Protein AF-A0A3P6TB77-F1 (afdb_monomer)

Organism: Cylicostephanus goldi (NCBI:txid71465)

Sequence (115 aa):
MDSMSRATKSSIVGEMLRITKGPGGKLRIFACEPTDESSLPSVYDRGQNSSCVVCHRTIEDREMFLNFPDDLDRRRLWGNMLGFKYSDMLRLRDGSVMLSTGDICTDHFSEECFR

Foldseek 3Di:
DDDPPPLPDDPPPDQDKDWDQDPPRFIKIFGDDDPDPPDDPRSQQPVDWDAAPLPRDIQDRRTDWDAQDPDPVSSVVVCVLSPHDVVNCVPPPPVPDHSRPGTHGRRSDDPVVVD

Structure (mmCIF, N/CA/C/O backbone):
data_AF-A0A3P6TB77-F1
#
_entry.id   AF-A0A3P6TB77-F1
#
loop_
_atom_site.group_PDB
_atom_site.id
_atom_site.type_symbol
_atom_site.label_atom_id
_atom_site.label_alt_id
_atom_site.label_comp_id
_atom_site.label_asym_id
_atom_site.label_entity_id
_atom_site.label_seq_id
_atom_site.pdbx_PDB_ins_code
_atom_site.Cartn_x
_atom_site.Cartn_y
_atom_site.Cartn_z
_atom_site.occupancy
_atom_site.B_iso_or_equiv
_atom_site.auth_seq_id
_atom_site.auth_comp_id
_atom_site.auth_asym_id
_atom_site.auth_atom_id
_atom_site.pdbx_PDB_model_num
ATOM 1 N N . MET A 1 1 ? 16.146 20.946 4.564 1.00 33.62 1 MET A N 1
ATOM 2 C CA . MET A 1 1 ? 16.190 19.511 4.219 1.00 33.62 1 MET A CA 1
ATOM 3 C C . MET A 1 1 ? 15.025 18.870 4.937 1.00 33.62 1 MET A C 1
ATOM 5 O O . MET A 1 1 ? 15.146 18.524 6.105 1.00 33.62 1 MET A O 1
ATOM 9 N N . ASP A 1 2 ? 13.880 18.841 4.266 1.00 36.72 2 ASP A N 1
ATOM 10 C CA . ASP A 1 2 ? 12.634 18.279 4.773 1.00 36.72 2 ASP A CA 1
ATOM 11 C C . ASP A 1 2 ? 12.776 16.762 4.851 1.00 36.72 2 ASP A C 1
ATOM 13 O O . ASP A 1 2 ? 12.794 16.051 3.847 1.00 36.72 2 ASP A O 1
ATOM 17 N N . SER A 1 3 ? 13.001 16.282 6.070 1.00 35.56 3 SER A N 1
ATOM 18 C CA . SER A 1 3 ? 13.100 14.862 6.367 1.00 35.56 3 SER A CA 1
ATOM 19 C C . SER A 1 3 ? 11.710 14.261 6.174 1.00 35.56 3 SER A C 1
ATOM 21 O O . SER A 1 3 ? 10.808 14.551 6.957 1.00 35.56 3 SER A O 1
ATOM 23 N N . MET A 1 4 ? 11.509 13.473 5.114 1.00 38.75 4 MET A N 1
ATOM 24 C CA . MET A 1 4 ? 10.280 12.697 4.946 1.00 38.75 4 MET A CA 1
ATOM 25 C C . MET A 1 4 ? 10.137 11.767 6.153 1.00 38.75 4 MET A C 1
ATOM 27 O O . MET A 1 4 ? 10.896 10.807 6.312 1.00 38.75 4 MET A O 1
ATOM 31 N N . SER A 1 5 ? 9.193 12.092 7.034 1.00 36.56 5 SER A N 1
ATOM 32 C CA . SER A 1 5 ? 8.861 11.313 8.220 1.00 36.56 5 SER A CA 1
ATOM 33 C C . SER A 1 5 ? 8.477 9.898 7.796 1.00 36.56 5 SER A C 1
ATOM 35 O O . SER A 1 5 ? 7.411 9.666 7.231 1.00 36.56 5 SER A O 1
ATOM 37 N N . ARG A 1 6 ? 9.378 8.939 8.032 1.00 40.53 6 ARG A N 1
ATOM 38 C CA . ARG A 1 6 ? 9.139 7.512 7.799 1.00 40.53 6 ARG A CA 1
ATOM 39 C C . ARG A 1 6 ? 7.921 7.055 8.601 1.00 40.53 6 ARG A C 1
ATOM 41 O O . ARG A 1 6 ? 8.026 6.884 9.813 1.00 40.53 6 ARG A O 1
ATOM 48 N N . ALA A 1 7 ? 6.824 6.736 7.922 1.00 47.31 7 ALA A N 1
ATOM 49 C CA . ALA A 1 7 ? 5.657 6.076 8.511 1.00 47.31 7 ALA A CA 1
ATOM 50 C C . ALA A 1 7 ? 5.881 4.571 8.799 1.00 47.31 7 ALA A C 1
ATOM 52 O O . ALA A 1 7 ? 4.959 3.771 8.721 1.00 47.31 7 ALA A O 1
ATOM 53 N N . THR A 1 8 ? 7.117 4.153 9.091 1.00 44.31 8 THR A N 1
ATOM 54 C CA . THR A 1 8 ? 7.453 2.757 9.443 1.00 44.31 8 THR A CA 1
ATOM 55 C C . THR A 1 8 ? 8.272 2.636 10.724 1.00 44.31 8 THR A C 1
ATOM 57 O O . THR A 1 8 ? 8.771 1.560 11.042 1.00 44.31 8 THR A O 1
ATOM 60 N N . LYS A 1 9 ? 8.408 3.716 11.504 1.00 40.91 9 LYS A N 1
ATOM 61 C CA . LYS A 1 9 ? 9.044 3.657 12.823 1.00 40.91 9 LYS A CA 1
ATOM 62 C C . LYS A 1 9 ? 7.963 3.581 13.902 1.00 40.91 9 LYS A C 1
ATOM 64 O O . LYS A 1 9 ? 7.703 4.572 14.575 1.00 40.91 9 LYS A O 1
ATOM 69 N N . SER A 1 10 ? 7.330 2.415 14.058 1.00 40.88 10 SER A N 1
ATOM 70 C CA . SER A 1 10 ? 6.578 2.151 15.285 1.00 40.88 10 SER A CA 1
ATOM 71 C C . SER A 1 10 ? 7.583 2.168 16.438 1.00 40.88 10 SER A C 1
ATOM 73 O O . SER A 1 10 ? 8.531 1.381 16.496 1.00 40.88 10 SER A O 1
ATOM 75 N N . SER A 1 11 ? 7.450 3.151 17.326 1.00 39.84 11 SER A N 1
ATOM 76 C CA . SER A 1 11 ? 8.064 3.048 18.643 1.00 39.84 11 SER A CA 1
ATOM 77 C C . SER A 1 11 ? 7.435 1.822 19.296 1.00 39.84 11 SER A C 1
ATOM 79 O O . SER A 1 11 ? 6.212 1.697 19.296 1.00 39.84 11 SER A O 1
ATOM 81 N N . ILE A 1 12 ? 8.250 0.890 19.789 1.00 45.44 12 ILE A N 1
ATOM 82 C CA . ILE A 1 12 ? 7.820 -0.365 20.428 1.00 45.44 12 ILE A CA 1
ATOM 83 C C . ILE A 1 12 ? 7.270 -0.039 21.831 1.00 45.44 12 ILE A C 1
ATOM 85 O O . ILE A 1 12 ? 7.771 -0.491 22.855 1.00 45.44 12 ILE A O 1
ATOM 89 N N . VAL A 1 13 ? 6.255 0.823 21.872 1.00 47.56 13 VAL A N 1
ATOM 90 C CA . VAL A 1 13 ? 5.459 1.204 23.033 1.00 47.56 13 VAL A CA 1
ATOM 91 C C . VAL A 1 13 ? 4.010 1.304 22.551 1.00 47.56 13 VAL A C 1
ATOM 93 O O . VAL A 1 13 ? 3.536 2.358 22.153 1.00 47.56 13 VAL A O 1
ATOM 96 N N . GLY A 1 14 ? 3.337 0.153 22.544 1.00 55.12 14 GLY A N 1
ATOM 97 C CA . GLY A 1 14 ? 1.933 0.033 22.941 1.00 55.12 14 GLY A CA 1
ATOM 98 C C . GLY A 1 14 ? 0.840 0.759 22.153 1.00 55.12 14 GLY A C 1
ATOM 99 O O . GLY A 1 14 ? -0.220 0.959 22.739 1.00 55.12 14 GLY A O 1
ATOM 100 N N . GLU A 1 15 ? 1.012 1.125 20.878 1.00 62.25 15 GLU A N 1
ATOM 101 C CA . GLU A 1 15 ? -0.163 1.506 20.077 1.00 62.25 15 GLU A CA 1
ATOM 102 C C . GLU A 1 15 ? -1.093 0.291 19.947 1.00 62.25 15 GLU A C 1
ATOM 104 O O . GLU A 1 15 ? -0.735 -0.742 19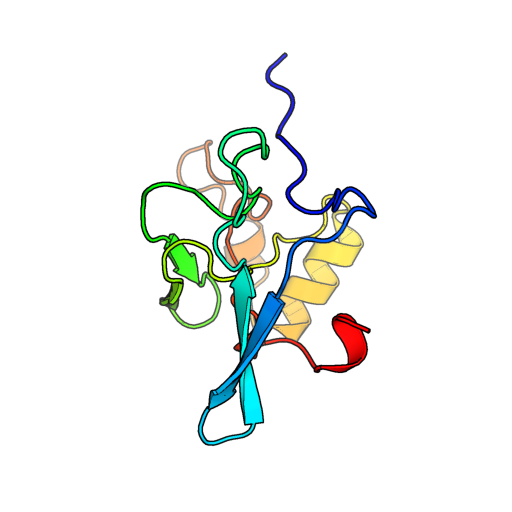.376 1.00 62.25 15 GLU A O 1
ATOM 109 N N . MET A 1 16 ? -2.291 0.395 20.525 1.00 69.12 16 MET A N 1
ATOM 110 C CA . MET A 1 16 ? -3.302 -0.647 20.410 1.00 69.12 16 MET A CA 1
ATOM 111 C C . MET A 1 16 ? -3.845 -0.626 18.980 1.00 69.12 16 MET A C 1
ATOM 113 O O . MET A 1 16 ? -4.404 0.372 18.535 1.00 69.12 16 MET A O 1
ATOM 117 N N . LEU A 1 17 ? -3.674 -1.727 18.250 1.00 76.44 17 LEU A N 1
ATOM 118 C CA . LEU A 1 17 ? -4.152 -1.850 16.876 1.00 76.44 17 LEU A CA 1
ATOM 119 C C . LEU A 1 17 ? -5.457 -2.645 16.841 1.00 76.44 17 LEU A C 1
ATOM 121 O O . LEU A 1 17 ? -5.547 -3.749 17.383 1.00 76.44 17 LEU A O 1
ATOM 125 N N . ARG A 1 18 ? -6.470 -2.112 16.158 1.00 80.75 18 ARG A N 1
ATOM 126 C CA . ARG A 1 18 ? -7.699 -2.838 15.835 1.00 80.75 18 ARG A CA 1
ATOM 127 C C . ARG A 1 18 ? -7.577 -3.430 14.440 1.00 80.75 18 ARG A C 1
ATOM 129 O O . ARG A 1 18 ? -7.548 -2.701 13.454 1.00 80.75 18 ARG A O 1
ATOM 136 N N . ILE A 1 19 ? -7.580 -4.755 14.353 1.00 81.62 19 ILE A N 1
ATOM 137 C CA . ILE A 1 19 ? -7.604 -5.474 13.078 1.00 81.62 19 ILE A CA 1
ATOM 138 C C . ILE A 1 19 ? -9.050 -5.845 12.762 1.00 81.62 19 ILE A C 1
ATOM 140 O O . ILE A 1 19 ? -9.724 -6.501 13.554 1.00 81.62 19 ILE A O 1
ATOM 144 N N . THR A 1 20 ? -9.521 -5.453 11.585 1.00 81.44 20 THR A N 1
ATOM 145 C CA . THR A 1 20 ? -10.813 -5.875 11.045 1.00 81.44 20 THR A CA 1
ATOM 146 C C . THR A 1 20 ? -10.594 -6.654 9.754 1.00 81.44 20 THR A C 1
ATOM 148 O O . THR A 1 20 ? -9.785 -6.272 8.908 1.00 81.44 20 THR A O 1
ATOM 151 N N . LYS A 1 21 ? -11.299 -7.782 9.622 1.00 81.00 21 LYS A N 1
ATOM 152 C CA . LYS A 1 21 ? -11.271 -8.623 8.422 1.00 81.00 21 LYS A CA 1
ATOM 153 C C . LYS A 1 21 ? -12.571 -8.427 7.658 1.00 81.00 21 LYS A C 1
ATOM 155 O O . LYS A 1 21 ? -13.645 -8.753 8.159 1.00 81.00 21 LYS A O 1
ATOM 160 N N . GLY A 1 22 ? -12.466 -7.860 6.465 1.00 75.00 22 GLY A N 1
ATOM 161 C CA . GLY A 1 22 ? -13.585 -7.688 5.553 1.00 75.00 22 GLY A CA 1
ATOM 162 C C . GLY A 1 22 ? -13.934 -8.976 4.795 1.00 75.00 22 GLY A C 1
ATOM 163 O O . GLY A 1 22 ? -13.174 -9.953 4.807 1.00 75.00 22 GLY A O 1
ATOM 164 N N . PRO A 1 23 ? -15.074 -8.987 4.083 1.00 71.19 23 PRO A N 1
ATOM 165 C CA . PRO A 1 23 ? -15.422 -10.073 3.174 1.00 71.19 23 PRO A CA 1
ATOM 166 C C . PRO A 1 23 ? -14.330 -10.251 2.106 1.00 71.19 23 PRO A C 1
ATOM 168 O O . PRO A 1 23 ? -13.861 -9.283 1.506 1.00 71.19 23 PRO A O 1
ATOM 171 N N . GLY A 1 24 ? -13.904 -11.499 1.889 1.00 73.62 24 GLY A N 1
ATOM 172 C CA . GLY A 1 24 ? -12.808 -11.836 0.972 1.00 73.62 24 GLY A CA 1
ATOM 173 C C . GLY A 1 24 ? -11.405 -11.811 1.591 1.00 73.62 24 GLY A C 1
ATOM 174 O O . GLY A 1 24 ? -10.432 -11.814 0.847 1.00 73.62 24 GLY A O 1
ATOM 175 N N . GLY A 1 25 ? -11.284 -11.777 2.924 1.00 73.69 25 GLY A N 1
ATOM 176 C CA . GLY A 1 25 ? -9.985 -11.843 3.610 1.00 73.69 25 GLY A CA 1
ATOM 177 C C . GLY A 1 25 ? -9.192 -10.534 3.583 1.00 73.69 25 GLY A C 1
ATOM 178 O O . GLY A 1 25 ? -8.009 -10.530 3.904 1.00 73.69 25 GLY A O 1
ATOM 179 N N . LYS A 1 26 ? -9.836 -9.424 3.206 1.00 80.06 26 LYS A N 1
ATOM 180 C CA . LYS A 1 26 ? -9.217 -8.096 3.174 1.00 80.06 26 LYS A CA 1
ATOM 181 C C . LYS A 1 26 ? -8.975 -7.574 4.583 1.00 80.06 26 LYS A C 1
ATOM 183 O O . LYS A 1 26 ? -9.868 -7.645 5.429 1.00 80.06 26 LYS A O 1
ATOM 188 N N . LEU A 1 27 ? -7.788 -7.031 4.813 1.00 82.81 27 LEU A N 1
ATOM 189 C CA . LEU A 1 27 ? -7.346 -6.567 6.120 1.00 82.81 27 LEU A CA 1
ATOM 190 C C . LEU A 1 27 ? -7.418 -5.060 6.205 1.00 82.81 27 LEU A C 1
ATOM 192 O O . LEU A 1 27 ? -6.808 -4.374 5.396 1.00 82.81 27 LEU A O 1
ATOM 196 N N . ARG A 1 28 ? -8.083 -4.564 7.246 1.00 85.38 28 ARG A N 1
ATOM 197 C CA . ARG A 1 28 ? -8.021 -3.155 7.623 1.00 85.38 28 ARG A CA 1
ATOM 198 C C . ARG A 1 28 ? -7.550 -3.063 9.058 1.00 85.38 28 ARG A C 1
ATOM 200 O O . ARG A 1 28 ? -8.197 -3.601 9.961 1.00 85.38 28 ARG A O 1
ATOM 207 N N . ILE A 1 29 ? -6.412 -2.416 9.255 1.00 85.12 29 ILE A N 1
ATOM 208 C CA . ILE A 1 29 ? -5.795 -2.246 10.568 1.00 85.12 29 ILE A CA 1
ATOM 209 C C . ILE A 1 29 ? -5.904 -0.774 10.938 1.00 85.12 29 ILE A C 1
ATOM 211 O O . ILE A 1 29 ? -5.575 0.077 10.122 1.00 85.12 29 ILE A O 1
ATOM 215 N N . PHE A 1 30 ? -6.369 -0.475 12.144 1.00 83.06 30 PHE A N 1
ATOM 216 C CA . PHE A 1 30 ? -6.556 0.887 12.633 1.00 83.06 30 PHE A CA 1
ATOM 217 C C . PHE A 1 30 ? -5.746 1.102 13.902 1.00 83.06 30 PHE A C 1
ATOM 219 O O . PHE A 1 30 ? -5.761 0.241 14.785 1.00 83.06 30 PHE A O 1
ATOM 226 N N . ALA A 1 31 ? -5.095 2.254 14.017 1.00 80.00 31 ALA A N 1
ATOM 227 C CA . ALA A 1 31 ? -4.561 2.703 15.294 1.00 80.00 31 ALA A CA 1
ATOM 228 C C . ALA A 1 31 ? -5.718 3.158 16.196 1.00 80.00 31 ALA A C 1
ATOM 230 O O . ALA A 1 31 ? -6.538 3.992 15.804 1.00 80.00 31 ALA A O 1
ATOM 231 N N . CYS A 1 32 ? -5.827 2.570 17.387 1.00 72.44 32 CYS A N 1
ATOM 232 C CA . CYS A 1 32 ? -6.788 3.013 18.391 1.00 72.44 32 CYS A CA 1
ATOM 233 C C . CYS A 1 32 ? -6.336 4.336 19.012 1.00 72.44 32 CYS A C 1
ATOM 235 O O . CYS A 1 32 ? -5.143 4.634 19.073 1.00 72.44 32 CYS A O 1
ATOM 237 N N . GLU A 1 33 ? -7.301 5.099 19.527 1.00 65.00 33 GLU A N 1
ATOM 238 C CA . GLU A 1 33 ? -6.996 6.287 20.315 1.00 65.00 33 GLU A CA 1
ATOM 239 C C . GLU A 1 33 ? -6.152 5.917 21.531 1.00 65.00 33 GLU A C 1
ATOM 241 O O . GLU A 1 33 ? -6.495 4.967 22.246 1.00 65.00 33 GLU A O 1
ATOM 246 N N . PRO A 1 34 ? -5.064 6.655 21.786 1.00 58.31 34 PRO A N 1
ATOM 247 C CA . PRO A 1 34 ? -4.386 6.521 23.050 1.00 58.31 34 PRO A CA 1
ATOM 248 C C . PRO A 1 34 ? -5.335 6.960 24.167 1.00 58.31 34 PRO A C 1
ATOM 250 O O . PRO A 1 34 ? -5.875 8.063 24.148 1.00 58.31 34 PRO A O 1
ATOM 253 N N . THR A 1 35 ? -5.526 6.096 25.158 1.00 55.28 35 THR A N 1
ATOM 254 C CA . THR A 1 35 ? -6.360 6.376 26.338 1.00 55.28 35 THR A CA 1
ATOM 255 C C . THR A 1 35 ? -5.795 7.481 27.239 1.00 55.28 35 THR A C 1
ATOM 257 O O . THR A 1 35 ? -6.513 7.964 28.108 1.00 55.28 35 THR A O 1
ATOM 260 N N . ASP A 1 36 ? -4.538 7.890 27.033 1.00 56.75 36 ASP A N 1
ATOM 261 C CA . ASP A 1 36 ? -3.843 8.891 27.842 1.00 56.75 36 ASP A CA 1
ATOM 262 C C . ASP A 1 36 ? -3.567 10.176 27.046 1.00 56.75 36 ASP A C 1
ATOM 264 O O . ASP A 1 36 ? -2.880 10.137 26.022 1.00 56.75 36 ASP A O 1
ATOM 268 N N . GLU A 1 37 ? -4.000 11.328 27.579 1.00 55.06 37 GLU A N 1
ATOM 269 C CA . GLU A 1 37 ? -3.779 12.689 27.035 1.00 55.06 37 GLU A CA 1
ATOM 270 C C . GLU A 1 37 ? -2.296 13.068 26.830 1.00 55.06 37 GLU A C 1
ATOM 272 O O . GLU A 1 37 ? -1.997 14.079 26.200 1.00 55.06 37 GLU A O 1
ATOM 277 N N . SER A 1 38 ? -1.349 12.275 27.346 1.00 53.50 38 SER A N 1
ATOM 278 C CA . SER A 1 38 ? 0.098 12.491 27.161 1.00 53.50 38 SER A CA 1
ATOM 279 C C . SER A 1 38 ? 0.697 11.745 25.963 1.00 53.50 38 SER A C 1
ATOM 281 O O . SER A 1 38 ? 1.903 11.822 25.716 1.00 53.50 38 SER A O 1
ATOM 283 N N . SER A 1 39 ? -0.128 11.011 25.220 1.00 57.31 39 SER A N 1
ATOM 284 C CA . SER A 1 39 ? 0.343 10.150 24.143 1.00 57.31 39 SER A CA 1
ATOM 285 C C . SER A 1 39 ? 0.564 10.939 22.861 1.00 57.31 39 SER A C 1
ATOM 287 O O . SER A 1 39 ? -0.268 11.744 22.446 1.00 57.31 39 SER A O 1
ATOM 289 N N . LEU A 1 40 ? 1.706 10.689 22.224 1.00 60.31 40 LEU A N 1
ATOM 290 C CA . LEU A 1 40 ? 2.037 11.268 20.928 1.00 60.31 40 LEU A CA 1
ATOM 291 C C . LEU A 1 40 ? 0.946 10.912 19.899 1.00 60.31 40 LEU A C 1
ATOM 293 O O . LEU A 1 40 ? 0.448 9.784 19.925 1.00 60.31 40 LEU A O 1
ATOM 297 N N . PRO A 1 41 ? 0.583 11.839 18.993 1.00 63.00 41 PRO A N 1
ATOM 298 C CA . PRO A 1 41 ? -0.366 11.549 17.926 1.00 63.00 41 PRO A CA 1
ATOM 299 C C . PRO A 1 41 ? 0.124 10.364 17.091 1.00 63.00 41 PRO A C 1
ATOM 301 O O . PRO A 1 41 ? 1.325 10.236 16.823 1.00 63.00 41 PRO A O 1
ATOM 304 N N . SER A 1 42 ? -0.811 9.494 16.703 1.00 66.50 42 SER A N 1
ATOM 305 C CA . SER A 1 42 ? -0.486 8.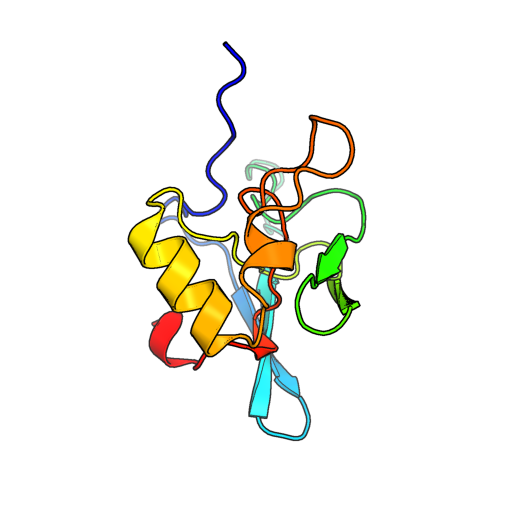305 15.921 1.00 66.50 42 SER A CA 1
ATOM 306 C C . SER A 1 42 ? 0.171 8.699 14.604 1.00 66.50 42 SER A C 1
ATOM 308 O O . SER A 1 42 ? -0.222 9.673 13.966 1.00 66.50 42 SER A O 1
ATOM 310 N N . VAL A 1 43 ? 1.135 7.904 14.142 1.00 70.00 43 VAL A N 1
ATOM 311 C CA . VAL A 1 43 ? 1.785 8.120 12.835 1.00 70.00 43 VAL A CA 1
ATOM 312 C C . VAL A 1 43 ? 0.782 7.970 11.676 1.00 70.00 43 VAL A C 1
ATOM 314 O O . VAL A 1 43 ? 1.035 8.438 10.566 1.00 70.00 43 VAL A O 1
ATOM 317 N N . TYR A 1 44 ? -0.370 7.346 11.944 1.00 70.56 44 TYR A N 1
ATOM 318 C CA . TYR A 1 44 ? -1.485 7.195 11.009 1.00 70.56 44 TYR A CA 1
ATOM 319 C C . TYR A 1 44 ? -2.564 8.281 11.160 1.00 70.56 44 TYR A C 1
ATOM 321 O O . TYR A 1 44 ? -3.492 8.313 10.354 1.00 70.56 44 TYR A O 1
ATOM 329 N N . ASP A 1 45 ? -2.460 9.166 12.157 1.00 69.62 45 ASP A N 1
ATOM 330 C CA . ASP A 1 45 ? -3.351 10.319 12.311 1.00 69.62 45 ASP A CA 1
ATOM 331 C C . ASP A 1 45 ? -2.912 11.416 11.332 1.00 69.62 45 ASP A C 1
ATOM 333 O O . ASP A 1 45 ? -1.906 12.103 11.528 1.00 69.62 45 ASP A O 1
ATOM 337 N N . ARG A 1 46 ? -3.622 11.514 10.204 1.00 66.88 46 ARG A N 1
ATOM 338 C CA . ARG A 1 46 ? -3.308 12.475 9.132 1.00 66.88 46 ARG A CA 1
ATOM 339 C C . ARG A 1 46 ? -4.280 13.646 9.104 1.00 66.88 46 ARG A C 1
ATOM 341 O O . ARG A 1 46 ? -4.063 14.580 8.332 1.00 66.88 46 ARG A O 1
ATOM 348 N N . GLY A 1 47 ? -5.367 13.586 9.877 1.00 65.44 47 GLY A N 1
ATOM 349 C CA . GLY A 1 47 ? -6.461 14.560 9.848 1.00 65.44 47 GLY A CA 1
ATOM 350 C C . GLY A 1 47 ? -7.202 14.658 8.503 1.00 65.44 47 GLY A C 1
ATOM 351 O O . GLY A 1 47 ? -8.108 15.479 8.367 1.00 65.44 47 GLY A O 1
ATOM 352 N N . GLN A 1 48 ? -6.819 13.862 7.496 1.00 67.81 48 GLN A N 1
ATOM 353 C CA . GLN A 1 48 ? -7.408 13.820 6.158 1.00 67.81 48 GLN A CA 1
ATOM 354 C C . GLN A 1 48 ? -7.349 12.400 5.588 1.00 67.81 48 GLN A C 1
ATOM 356 O O . GLN A 1 48 ? -6.332 11.711 5.686 1.00 67.81 48 GLN A O 1
ATOM 361 N N . ASN A 1 49 ? -8.433 11.987 4.930 1.00 76.12 49 ASN A N 1
ATOM 362 C CA . ASN A 1 49 ? -8.508 10.712 4.228 1.00 76.12 49 ASN A CA 1
ATOM 363 C C . ASN A 1 49 ? -7.568 10.707 3.015 1.00 76.12 49 ASN A C 1
ATOM 365 O O . ASN A 1 49 ? -7.455 11.697 2.289 1.00 76.12 49 ASN A O 1
ATOM 369 N N . SER A 1 50 ? -6.954 9.557 2.751 1.00 82.06 50 SER A N 1
ATOM 370 C CA . SER A 1 50 ? -6.119 9.336 1.565 1.00 82.06 50 SER A CA 1
ATOM 371 C C . SER A 1 50 ? -6.731 8.274 0.656 1.00 82.06 50 SER A C 1
ATOM 373 O O . SER A 1 50 ? -7.690 7.601 1.031 1.00 82.06 50 SER A O 1
ATOM 375 N N . SER A 1 51 ? -6.233 8.138 -0.573 1.00 85.19 51 SER A N 1
ATOM 376 C CA . SER A 1 51 ? -6.722 7.128 -1.518 1.00 85.19 51 SER A CA 1
ATOM 377 C C . SER A 1 51 ? -5.633 6.115 -1.824 1.00 85.19 51 SER A C 1
ATOM 379 O O . SER A 1 51 ? -4.527 6.504 -2.202 1.00 85.19 51 SER A O 1
ATOM 381 N N . CYS A 1 52 ? -5.966 4.827 -1.753 1.00 87.62 52 CYS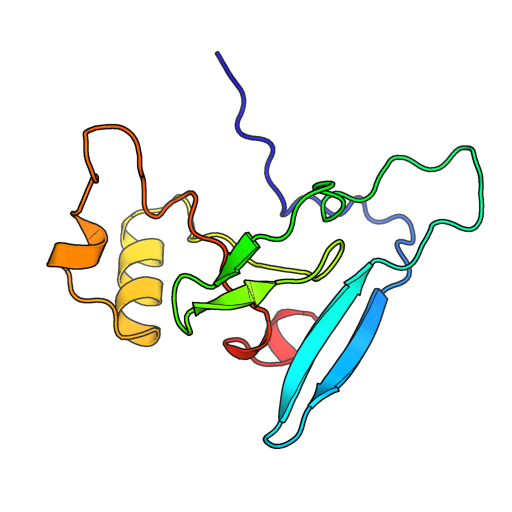 A N 1
ATOM 382 C CA . CYS A 1 52 ? -5.038 3.776 -2.129 1.00 87.62 52 CYS A CA 1
ATOM 383 C C . CYS A 1 52 ? -4.641 3.904 -3.603 1.00 87.62 52 CYS A C 1
ATOM 385 O O . CYS A 1 52 ? -5.499 3.907 -4.483 1.00 87.62 52 CYS A O 1
ATOM 387 N N . VAL A 1 53 ? -3.347 3.930 -3.903 1.00 85.06 53 VAL A N 1
ATOM 388 C CA . VAL A 1 53 ? -2.874 4.047 -5.293 1.00 85.06 53 VAL A CA 1
ATOM 389 C C . VAL A 1 53 ? -3.121 2.798 -6.143 1.00 85.06 53 VAL A C 1
ATOM 391 O O . VAL A 1 53 ? -3.051 2.881 -7.364 1.00 85.06 53 VAL A O 1
ATOM 394 N N . VAL A 1 54 ? -3.415 1.654 -5.515 1.00 86.50 54 VAL A N 1
ATOM 395 C CA . VAL A 1 54 ? -3.628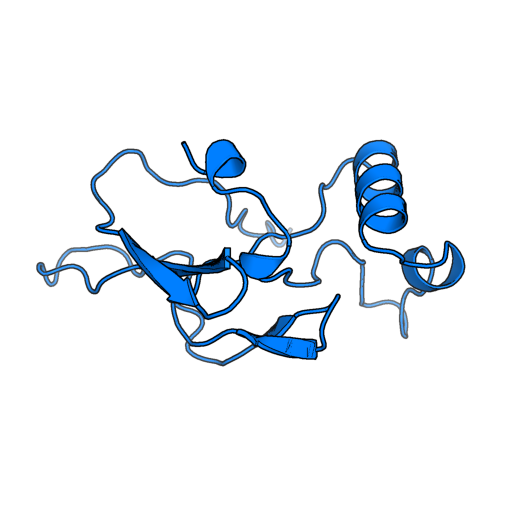 0.364 -6.194 1.00 86.50 54 VAL A CA 1
ATOM 396 C C . VAL A 1 54 ? -5.101 0.135 -6.527 1.00 86.50 54 VAL A C 1
ATOM 398 O O . VAL A 1 54 ? -5.443 -0.171 -7.663 1.00 86.50 54 VAL A O 1
ATOM 401 N N . CYS A 1 55 ? -5.986 0.268 -5.536 1.00 87.38 55 CYS A N 1
ATOM 402 C CA . CYS A 1 55 ? -7.416 -0.018 -5.695 1.00 87.38 55 CYS A CA 1
ATOM 403 C C . CYS A 1 55 ? -8.315 1.222 -5.615 1.00 87.38 55 CYS A C 1
ATOM 405 O O . CYS A 1 55 ? -9.534 1.084 -5.679 1.00 87.38 55 CYS A O 1
ATOM 407 N N . HIS A 1 56 ? -7.739 2.418 -5.449 1.00 87.31 56 HIS A N 1
ATOM 408 C CA . HIS A 1 56 ? -8.442 3.703 -5.343 1.00 87.31 56 HIS A CA 1
ATOM 409 C C . HIS A 1 56 ? -9.476 3.801 -4.216 1.00 87.31 56 HIS A C 1
ATOM 411 O O . HIS A 1 56 ? -10.226 4.775 -4.158 1.00 87.31 56 HIS A O 1
ATOM 417 N N . ARG A 1 57 ? -9.506 2.839 -3.284 1.00 89.12 57 ARG A N 1
ATOM 418 C CA . ARG A 1 57 ? -10.362 2.944 -2.103 1.00 89.12 57 ARG A CA 1
ATOM 419 C C . ARG A 1 57 ? -9.865 4.041 -1.177 1.00 89.12 57 ARG A C 1
ATOM 421 O O . ARG A 1 57 ? -8.658 4.248 -1.041 1.00 89.12 57 ARG A O 1
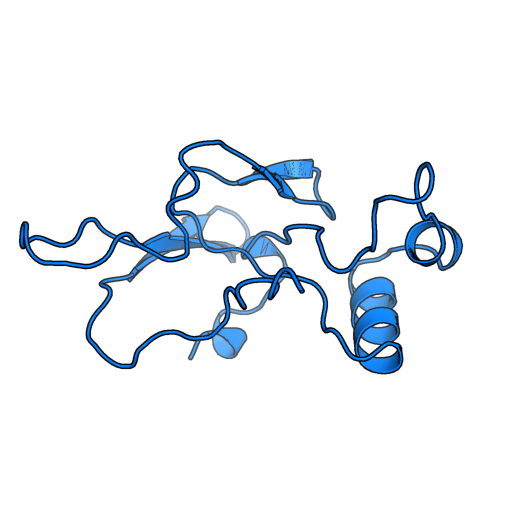ATOM 428 N N . THR A 1 58 ? -10.801 4.675 -0.489 1.00 88.81 58 THR A N 1
ATOM 429 C CA . THR A 1 58 ? -10.488 5.586 0.605 1.00 88.81 58 THR A CA 1
ATOM 430 C C . THR A 1 58 ? -9.837 4.806 1.748 1.00 88.81 58 THR A C 1
ATOM 432 O O . THR A 1 58 ? -10.334 3.758 2.169 1.00 88.81 58 THR A O 1
ATOM 435 N N . ILE A 1 59 ? -8.700 5.313 2.205 1.00 88.44 59 ILE A N 1
ATOM 436 C CA . ILE A 1 59 ? -8.024 4.932 3.437 1.00 88.44 59 ILE A CA 1
ATOM 437 C C . ILE A 1 59 ? -8.544 5.907 4.490 1.00 88.44 59 ILE A C 1
ATOM 439 O O . ILE A 1 59 ? -8.429 7.129 4.332 1.00 88.44 59 ILE A O 1
ATOM 443 N N . GLU A 1 60 ? -9.227 5.359 5.487 1.00 86.50 60 GLU A N 1
ATOM 444 C CA . GLU A 1 60 ? -9.839 6.135 6.562 1.00 86.50 60 GLU A CA 1
ATOM 445 C C . GLU A 1 60 ? -8.778 6.759 7.473 1.00 86.50 60 GLU A C 1
ATOM 447 O O . GLU A 1 60 ? -7.614 6.355 7.475 1.00 86.50 60 GLU A O 1
ATOM 452 N N . ASP A 1 61 ? -9.184 7.768 8.242 1.00 82.00 61 ASP A N 1
ATOM 453 C CA . ASP A 1 61 ? -8.302 8.349 9.249 1.00 82.00 61 ASP A CA 1
ATOM 454 C C . ASP A 1 61 ? -7.844 7.263 10.236 1.00 82.00 61 ASP A C 1
ATOM 456 O O . ASP A 1 61 ? -8.635 6.403 10.638 1.00 82.00 61 ASP A O 1
ATOM 460 N N . ARG A 1 62 ? -6.548 7.269 10.570 1.00 79.12 62 ARG A N 1
ATOM 461 C CA . ARG A 1 62 ? -5.883 6.262 11.421 1.00 79.12 62 ARG A CA 1
ATOM 462 C C . ARG A 1 62 ? -5.895 4.828 10.887 1.00 79.12 62 ARG A C 1
ATOM 464 O O . ARG A 1 62 ? -5.441 3.915 11.583 1.00 79.12 62 ARG A O 1
ATOM 471 N N . GLU A 1 63 ? -6.367 4.602 9.663 1.00 85.88 63 GLU A N 1
ATOM 472 C CA . GLU A 1 63 ? -6.188 3.327 8.980 1.00 85.88 63 GLU A CA 1
ATOM 473 C C . GLU A 1 63 ? -4.724 3.187 8.549 1.00 85.88 63 GLU A C 1
ATOM 475 O O . GLU A 1 63 ? -4.150 4.065 7.905 1.00 85.88 63 GLU A O 1
ATOM 480 N N . MET A 1 64 ? -4.106 2.061 8.897 1.00 86.44 64 MET A N 1
ATOM 481 C CA . MET A 1 64 ? -2.748 1.748 8.487 1.00 86.44 64 MET A CA 1
ATOM 482 C C . MET A 1 64 ? -2.659 1.606 6.972 1.00 86.44 64 MET A C 1
ATOM 484 O O . MET A 1 64 ? -3.483 0.962 6.311 1.00 86.44 64 MET A O 1
ATOM 488 N N . PHE A 1 65 ? -1.569 2.139 6.445 1.00 87.50 65 PHE A N 1
ATOM 489 C CA . PHE A 1 65 ? -1.196 2.059 5.047 1.00 87.50 65 PHE A CA 1
ATOM 490 C C . PHE A 1 65 ? 0.313 1.856 4.938 1.00 87.50 65 PHE A C 1
ATOM 492 O O . PHE A 1 65 ? 1.066 2.072 5.889 1.00 87.50 65 PHE A O 1
ATOM 499 N N . LEU A 1 66 ? 0.755 1.426 3.764 1.00 87.12 66 LEU A N 1
ATOM 500 C CA . LEU A 1 66 ? 2.160 1.241 3.444 1.00 87.12 66 LEU A CA 1
ATOM 501 C C . LEU A 1 66 ? 2.542 2.159 2.295 1.00 87.12 66 LEU A C 1
ATOM 503 O O . LEU A 1 66 ? 1.780 2.335 1.352 1.00 87.12 66 LEU A O 1
ATOM 507 N N . ASN A 1 67 ? 3.753 2.695 2.357 1.00 84.88 67 ASN A N 1
ATOM 508 C CA . ASN A 1 67 ? 4.363 3.389 1.232 1.00 84.88 67 ASN A CA 1
ATOM 509 C C . ASN A 1 67 ? 5.219 2.415 0.424 1.00 84.88 67 ASN A C 1
ATOM 511 O O . ASN A 1 67 ? 5.696 1.400 0.942 1.00 84.88 67 ASN A O 1
ATOM 515 N N . PHE A 1 68 ? 5.467 2.746 -0.842 1.00 82.50 68 PHE A N 1
ATOM 516 C CA . PHE A 1 68 ? 6.457 2.020 -1.627 1.00 82.50 68 PHE A CA 1
ATOM 517 C C . PHE A 1 68 ? 7.857 2.116 -0.991 1.00 82.50 68 PHE A C 1
ATOM 519 O O . PHE A 1 68 ? 8.224 3.175 -0.480 1.00 82.50 68 PHE A O 1
ATOM 526 N N . PRO A 1 69 ? 8.686 1.058 -1.087 1.00 82.12 69 PRO A N 1
ATOM 527 C CA . PRO A 1 69 ? 10.074 1.100 -0.638 1.00 82.12 69 PRO A CA 1
ATOM 528 C C . PRO A 1 69 ? 10.876 2.228 -1.304 1.00 82.12 69 PRO A C 1
ATOM 530 O O . PRO A 1 69 ? 10.657 2.542 -2.477 1.00 82.12 69 PRO A O 1
ATOM 533 N N . ASP A 1 70 ? 11.838 2.806 -0.580 1.00 78.00 70 ASP A N 1
ATOM 534 C CA . ASP A 1 70 ? 12.777 3.810 -1.115 1.00 78.00 70 ASP A CA 1
ATOM 535 C C . ASP A 1 70 ? 13.709 3.222 -2.184 1.00 78.00 70 ASP A C 1
ATOM 537 O O . ASP A 1 70 ? 14.026 3.875 -3.177 1.00 78.00 70 ASP A O 1
ATOM 541 N N . ASP A 1 71 ? 14.121 1.968 -1.985 1.00 81.94 71 ASP A N 1
ATOM 542 C CA . ASP A 1 71 ? 14.965 1.227 -2.917 1.00 81.94 71 ASP A CA 1
ATOM 543 C C . ASP A 1 71 ? 14.245 0.998 -4.255 1.00 81.94 71 ASP A C 1
ATOM 545 O O . ASP A 1 71 ? 13.148 0.433 -4.298 1.00 81.94 71 ASP A O 1
ATOM 549 N N . LEU A 1 72 ? 14.868 1.441 -5.353 1.00 78.00 72 LEU A N 1
ATOM 550 C CA . LEU A 1 72 ? 14.253 1.439 -6.683 1.00 78.00 72 LEU A CA 1
ATOM 551 C C . LEU A 1 72 ? 13.940 0.027 -7.182 1.00 78.00 72 LEU A C 1
ATOM 553 O O . LEU A 1 72 ? 12.906 -0.172 -7.822 1.00 78.00 72 LEU A O 1
ATOM 557 N N . ASP A 1 73 ? 14.789 -0.953 -6.884 1.00 83.62 73 ASP A N 1
ATOM 558 C CA . ASP A 1 73 ? 14.581 -2.324 -7.344 1.00 83.62 73 ASP A CA 1
ATOM 559 C C . ASP A 1 73 ? 13.464 -3.009 -6.550 1.00 83.62 73 ASP A C 1
ATOM 561 O O . ASP A 1 73 ? 12.557 -3.595 -7.144 1.00 83.62 73 ASP A O 1
ATOM 565 N N . ARG A 1 74 ? 13.419 -2.837 -5.223 1.00 85.00 74 ARG A N 1
ATOM 566 C CA . ARG A 1 74 ? 12.278 -3.275 -4.398 1.00 85.00 74 ARG A CA 1
ATOM 567 C C . ARG A 1 74 ? 10.981 -2.588 -4.798 1.00 85.00 74 ARG A C 1
ATOM 569 O O . ARG A 1 74 ? 9.942 -3.244 -4.859 1.00 85.00 74 ARG A O 1
ATOM 576 N N . ARG A 1 75 ? 11.02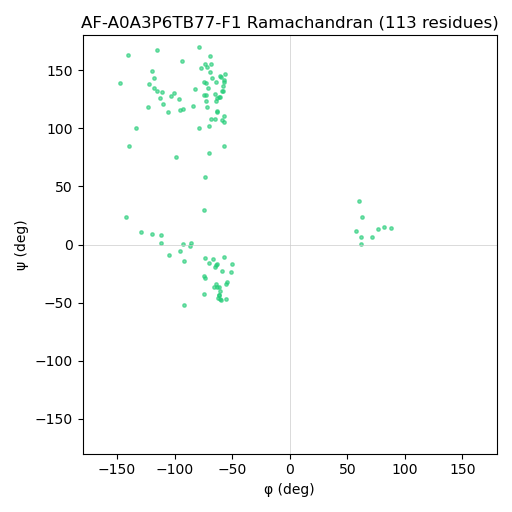7 -1.292 -5.109 1.00 80.62 75 ARG A N 1
ATOM 577 C CA . ARG A 1 75 ? 9.870 -0.540 -5.604 1.00 80.62 75 ARG A CA 1
ATOM 578 C C . ARG A 1 75 ? 9.356 -1.102 -6.921 1.00 80.62 75 ARG A C 1
ATOM 580 O O . ARG A 1 75 ? 8.150 -1.271 -7.064 1.00 80.62 75 ARG A O 1
ATOM 587 N N . ARG A 1 76 ? 10.247 -1.431 -7.860 1.00 81.00 76 ARG A N 1
ATOM 588 C CA . ARG A 1 76 ? 9.885 -2.088 -9.126 1.00 81.00 76 ARG A CA 1
ATOM 589 C C . ARG A 1 76 ? 9.252 -3.455 -8.891 1.00 81.00 76 ARG A C 1
ATOM 591 O O . ARG A 1 76 ? 8.238 -3.757 -9.510 1.00 81.00 76 ARG A O 1
ATOM 598 N N . LEU A 1 77 ? 9.807 -4.257 -7.980 1.00 86.94 77 LEU A N 1
ATOM 599 C CA . LEU A 1 77 ? 9.229 -5.552 -7.610 1.00 86.94 77 LEU A CA 1
ATOM 600 C C . LEU A 1 77 ? 7.813 -5.393 -7.046 1.00 86.94 77 LEU A C 1
ATOM 602 O O . LEU A 1 77 ? 6.898 -6.073 -7.503 1.00 86.94 77 LEU A O 1
ATOM 606 N N . TRP A 1 78 ? 7.613 -4.465 -6.107 1.00 87.56 78 TRP A N 1
ATOM 607 C CA . TRP A 1 78 ? 6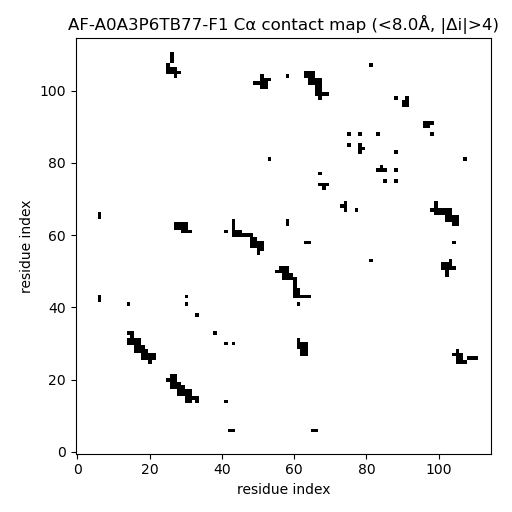.289 -4.153 -5.562 1.00 87.56 78 TRP A CA 1
ATOM 608 C C . TRP A 1 78 ? 5.331 -3.658 -6.642 1.00 87.56 78 TRP A C 1
ATOM 610 O O . TRP A 1 78 ? 4.215 -4.157 -6.740 1.00 87.56 78 TRP A O 1
ATOM 620 N N . GLY A 1 79 ? 5.778 -2.729 -7.490 1.00 85.62 79 GLY A N 1
ATOM 621 C CA . GLY A 1 79 ? 4.996 -2.211 -8.608 1.00 85.62 79 GLY A CA 1
ATOM 622 C C . GLY A 1 79 ? 4.519 -3.328 -9.534 1.00 85.62 79 GLY A C 1
ATOM 623 O O . GLY A 1 79 ? 3.332 -3.401 -9.835 1.00 85.62 79 GLY A O 1
ATOM 624 N N . ASN A 1 80 ? 5.413 -4.247 -9.907 1.00 85.69 80 ASN A N 1
ATOM 625 C CA . ASN A 1 80 ? 5.078 -5.405 -10.735 1.00 85.69 80 ASN A CA 1
ATOM 626 C C . ASN A 1 80 ? 4.057 -6.331 -10.057 1.00 85.69 80 ASN A C 1
ATOM 628 O O . ASN A 1 80 ? 3.085 -6.729 -10.694 1.00 85.69 80 ASN A O 1
ATOM 632 N N . MET A 1 81 ? 4.250 -6.660 -8.773 1.00 87.56 81 MET A N 1
ATOM 633 C CA . MET A 1 81 ? 3.328 -7.529 -8.024 1.00 87.56 81 MET A CA 1
ATOM 634 C C . MET A 1 81 ? 1.937 -6.906 -7.857 1.00 87.56 81 MET A C 1
ATOM 636 O O . MET A 1 81 ? 0.937 -7.616 -7.887 1.00 87.56 81 MET A O 1
ATOM 640 N N . LEU A 1 82 ? 1.869 -5.581 -7.718 1.00 86.75 82 LEU A N 1
ATOM 641 C CA . LEU A 1 82 ? 0.624 -4.823 -7.577 1.00 86.75 82 LEU A CA 1
ATOM 642 C C . LEU A 1 82 ? -0.014 -4.445 -8.927 1.00 86.75 82 LEU A C 1
ATOM 644 O O . LEU A 1 82 ? -1.058 -3.798 -8.946 1.00 86.75 82 LEU A O 1
ATOM 648 N N . GLY A 1 83 ? 0.583 -4.849 -10.054 1.00 84.56 83 GLY A N 1
ATOM 649 C CA . GLY A 1 83 ? 0.025 -4.647 -11.394 1.00 84.56 83 GLY A CA 1
ATOM 650 C C . GLY A 1 83 ? 0.274 -3.267 -12.012 1.00 84.56 83 GLY A C 1
ATOM 651 O O . GLY A 1 83 ? -0.362 -2.927 -13.012 1.00 84.56 83 GLY A O 1
ATOM 652 N N . PHE A 1 84 ? 1.197 -2.471 -11.469 1.00 81.19 84 PHE A N 1
ATOM 653 C CA . PHE A 1 84 ? 1.586 -1.196 -12.073 1.00 81.19 84 PHE A CA 1
ATOM 654 C C . PHE A 1 84 ? 2.423 -1.410 -13.329 1.00 81.19 84 PHE A C 1
ATOM 656 O O . PHE A 1 84 ? 3.340 -2.233 -13.363 1.00 81.19 84 PHE A O 1
ATOM 663 N N . LYS A 1 85 ? 2.166 -0.601 -14.362 1.00 73.69 85 LYS A N 1
ATOM 664 C CA . LYS A 1 85 ? 3.039 -0.556 -15.537 1.00 73.69 85 LYS A CA 1
ATOM 665 C C . LYS A 1 85 ? 4.286 0.252 -15.215 1.00 73.69 85 LYS A C 1
ATOM 667 O O . LYS A 1 85 ? 4.246 1.209 -14.447 1.00 73.69 85 LYS A O 1
ATOM 672 N N . TYR A 1 86 ? 5.391 -0.060 -15.888 1.00 67.81 86 TYR A N 1
ATOM 673 C CA . TYR A 1 86 ? 6.634 0.705 -15.752 1.00 67.81 86 TYR A CA 1
ATOM 674 C C . TYR A 1 86 ? 6.436 2.205 -16.036 1.00 67.81 86 TYR A C 1
ATOM 676 O O . TYR A 1 86 ? 7.019 3.047 -15.364 1.00 67.81 86 TYR A O 1
ATOM 684 N N . SER A 1 87 ? 5.542 2.556 -16.969 1.00 64.69 87 SER A N 1
ATOM 685 C CA . SER A 1 87 ? 5.151 3.946 -17.234 1.00 64.69 87 SER A CA 1
ATOM 686 C C . SER A 1 87 ? 4.505 4.628 -16.032 1.00 64.69 87 SER A C 1
ATOM 688 O O . SER A 1 87 ? 4.747 5.807 -15.814 1.00 64.69 87 SER A O 1
ATOM 690 N N . ASP A 1 88 ? 3.711 3.906 -15.244 1.00 66.25 88 ASP A N 1
ATOM 691 C CA . ASP A 1 88 ? 3.070 4.439 -14.038 1.00 66.25 88 ASP A CA 1
ATOM 692 C C . ASP A 1 88 ? 4.094 4.581 -12.908 1.00 66.25 88 ASP A C 1
ATOM 694 O O . ASP A 1 88 ? 3.995 5.493 -12.093 1.00 66.25 88 ASP A O 1
ATOM 698 N N . MET A 1 89 ? 5.145 3.750 -12.931 1.00 61.56 89 MET A N 1
ATOM 699 C CA . MET A 1 89 ? 6.291 3.883 -12.032 1.00 61.56 89 MET A CA 1
ATOM 700 C C . MET A 1 89 ? 7.221 5.046 -12.356 1.00 61.56 89 MET A C 1
ATOM 702 O O . MET A 1 89 ? 7.865 5.588 -11.460 1.00 61.56 89 MET A O 1
ATOM 706 N N . LEU A 1 90 ? 7.288 5.422 -13.631 1.00 57.62 90 LEU A N 1
ATOM 707 C CA . LEU A 1 90 ? 8.083 6.543 -14.119 1.00 57.62 90 LEU A CA 1
ATOM 708 C C . LEU A 1 90 ? 7.313 7.860 -14.171 1.00 57.62 90 LEU A C 1
ATOM 710 O O . LEU A 1 90 ? 7.937 8.907 -14.342 1.00 57.62 90 LEU A O 1
ATOM 714 N N . ARG A 1 91 ? 5.979 7.822 -14.065 1.00 53.16 91 ARG A N 1
ATOM 715 C CA . ARG A 1 91 ? 5.113 9.001 -14.098 1.00 53.16 91 ARG A CA 1
ATOM 716 C C . ARG A 1 91 ? 5.295 9.828 -12.829 1.00 53.16 91 ARG A C 1
ATOM 718 O O . ARG A 1 91 ? 4.459 9.845 -11.935 1.00 53.16 91 ARG A O 1
ATOM 725 N N . LEU A 1 92 ? 6.389 10.582 -12.831 1.00 49.75 92 LEU A N 1
ATOM 726 C CA .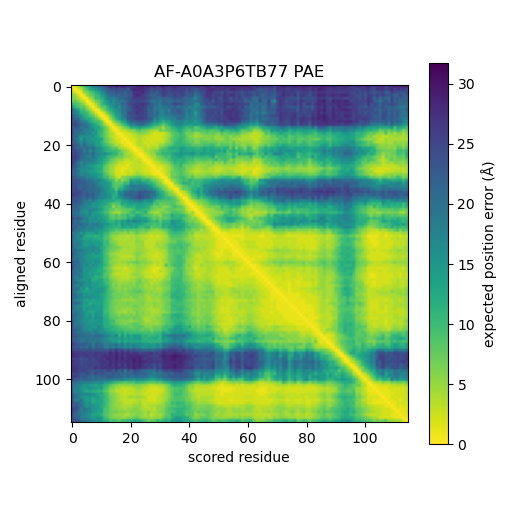 LEU A 1 92 ? 6.531 11.875 -12.185 1.00 49.75 92 LEU A CA 1
ATOM 727 C C . LEU A 1 92 ? 5.436 12.766 -12.764 1.00 49.75 92 LEU A C 1
ATOM 729 O O . LEU A 1 92 ? 5.643 13.439 -13.774 1.00 49.75 92 LEU A O 1
ATOM 733 N N . ARG A 1 93 ? 4.232 12.701 -12.198 1.00 43.25 93 ARG A N 1
ATOM 734 C CA . ARG A 1 93 ? 3.179 13.633 -12.580 1.00 43.25 93 ARG A CA 1
ATOM 735 C C . ARG A 1 93 ? 3.667 15.013 -12.136 1.00 43.25 93 ARG A C 1
ATOM 737 O O . ARG A 1 93 ? 3.834 15.268 -10.948 1.00 43.25 93 ARG A O 1
ATOM 744 N N . ASP A 1 94 ? 4.036 15.815 -13.126 1.00 44.66 94 ASP A N 1
ATOM 745 C CA . ASP A 1 94 ? 4.349 17.239 -13.021 1.00 44.66 94 ASP A CA 1
ATOM 746 C C . ASP A 1 94 ? 5.522 17.596 -12.091 1.00 44.66 94 ASP A C 1
ATOM 748 O O . ASP A 1 94 ? 5.512 18.609 -11.400 1.00 44.66 94 ASP A O 1
ATOM 752 N N . GLY A 1 95 ? 6.566 16.758 -12.075 1.00 46.09 95 GLY A N 1
ATOM 753 C CA . GLY A 1 95 ? 7.790 17.036 -11.315 1.00 46.09 95 GLY A CA 1
ATOM 754 C C . GLY A 1 95 ? 7.647 16.934 -9.791 1.00 46.09 95 GLY A C 1
ATOM 755 O O . GLY A 1 95 ? 8.610 17.235 -9.090 1.00 46.09 95 GLY A O 1
ATOM 756 N N . SER A 1 96 ? 6.500 16.482 -9.264 1.00 45.91 96 SER A N 1
ATOM 757 C CA . SER A 1 96 ? 6.262 16.434 -7.812 1.00 45.91 96 SER A CA 1
ATOM 758 C C . SER A 1 96 ? 5.489 15.218 -7.291 1.00 45.91 96 SER A C 1
ATOM 760 O O . SER A 1 96 ? 4.946 15.276 -6.192 1.00 45.91 96 SER A O 1
ATOM 762 N N . VAL A 1 97 ? 5.475 14.079 -7.992 1.00 45.22 97 VAL A N 1
ATOM 763 C CA . VAL A 1 97 ? 4.952 12.836 -7.395 1.00 45.22 97 VAL A CA 1
ATOM 764 C C . VAL A 1 97 ? 5.900 11.685 -7.662 1.00 45.22 97 VAL A C 1
ATOM 766 O O . VAL A 1 97 ? 5.928 11.100 -8.743 1.00 45.22 97 VAL A O 1
ATOM 769 N N . MET A 1 98 ? 6.703 11.361 -6.655 1.00 51.22 98 MET A N 1
ATOM 770 C CA . MET A 1 98 ? 7.360 10.069 -6.618 1.00 51.22 98 MET A CA 1
ATOM 771 C C . MET A 1 98 ? 6.316 9.010 -6.253 1.00 51.22 98 MET A C 1
ATOM 773 O O . MET A 1 98 ? 5.570 9.202 -5.300 1.00 51.22 98 MET A O 1
ATOM 777 N N . LEU A 1 99 ? 6.344 7.831 -6.884 1.00 52.62 99 LEU A N 1
ATOM 778 C CA . LEU A 1 99 ? 5.665 6.650 -6.325 1.00 52.62 99 LEU A CA 1
ATOM 779 C C . LEU A 1 99 ? 6.027 6.386 -4.845 1.00 52.62 99 LEU A C 1
ATOM 781 O O . LEU A 1 99 ? 5.297 5.673 -4.168 1.00 52.62 99 LEU A O 1
ATOM 785 N N . SER A 1 100 ? 7.116 6.979 -4.329 1.00 51.25 100 SER 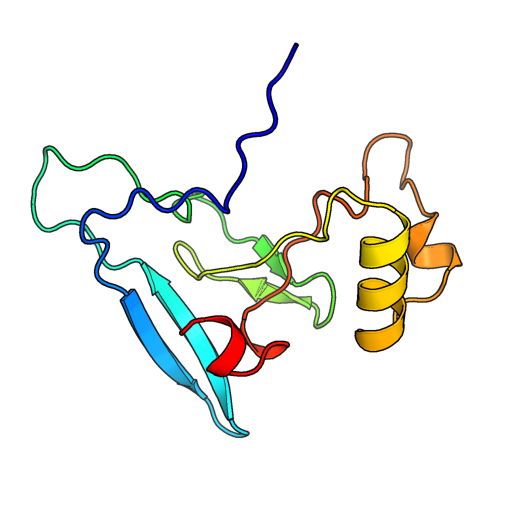A N 1
ATOM 786 C CA . SER A 1 100 ? 7.469 7.016 -2.901 1.00 51.25 100 SER A CA 1
ATOM 787 C C . SER A 1 100 ? 6.343 7.499 -1.978 1.00 51.25 100 SER A C 1
ATOM 789 O O . SER A 1 100 ? 6.411 7.221 -0.789 1.00 51.25 100 SER A O 1
ATOM 791 N N . THR A 1 101 ? 5.369 8.265 -2.483 1.00 57.88 101 THR A N 1
ATOM 792 C CA . THR A 1 101 ? 4.337 8.937 -1.669 1.00 57.88 101 THR A CA 1
ATOM 793 C C . THR A 1 101 ? 2.934 8.367 -1.875 1.00 57.88 101 THR A C 1
ATOM 795 O O . THR A 1 101 ? 1.956 8.983 -1.462 1.00 57.88 101 THR A O 1
ATOM 798 N N . GLY A 1 102 ? 2.813 7.255 -2.602 1.00 74.50 102 GLY A N 1
ATOM 799 C CA . GLY A 1 102 ? 1.533 6.604 -2.840 1.00 74.50 102 GLY A CA 1
ATOM 800 C C . GLY A 1 102 ? 1.154 5.688 -1.684 1.00 74.50 102 GLY A C 1
ATOM 801 O O . GLY A 1 102 ? 1.855 4.707 -1.441 1.00 74.50 102 GLY A O 1
ATOM 802 N N . ASP A 1 103 ? 0.026 5.969 -1.034 1.00 85.75 103 ASP A N 1
ATOM 803 C CA . ASP A 1 103 ? -0.473 5.149 0.066 1.00 85.75 103 ASP A CA 1
ATOM 804 C C . ASP A 1 103 ? -1.069 3.836 -0.470 1.00 85.75 103 ASP A C 1
ATOM 806 O O . ASP A 1 103 ? -1.911 3.823 -1.374 1.00 85.75 103 ASP A O 1
ATOM 810 N N . ILE A 1 104 ? -0.640 2.702 0.077 1.00 88.19 104 ILE A N 1
ATOM 811 C CA . ILE A 1 104 ? -1.142 1.367 -0.253 1.00 88.19 104 ILE A CA 1
ATOM 812 C C . ILE A 1 104 ? -1.927 0.855 0.948 1.00 88.19 104 ILE A C 1
ATOM 814 O O . ILE A 1 104 ? -1.390 0.729 2.047 1.00 88.19 104 ILE A O 1
ATOM 818 N N . CYS A 1 105 ? -3.202 0.542 0.745 1.00 89.38 105 CYS A N 1
ATOM 819 C CA . CYS A 1 105 ? -4.020 0.002 1.816 1.00 89.38 105 CYS A CA 1
ATOM 820 C C . CYS A 1 105 ? -3.577 -1.414 2.220 1.00 89.38 105 CYS A C 1
ATOM 822 O O . CYS A 1 105 ? -3.005 -2.167 1.425 1.00 89.38 105 CYS A O 1
ATOM 824 N N . THR A 1 106 ? -3.879 -1.781 3.462 1.00 90.62 106 THR A N 1
ATOM 825 C CA . THR A 1 106 ? -3.507 -3.069 4.064 1.00 90.62 106 THR A CA 1
ATOM 826 C C . THR A 1 106 ? -4.157 -4.280 3.378 1.00 90.62 106 THR A C 1
ATOM 828 O O . THR A 1 106 ? -3.610 -5.376 3.459 1.00 90.62 106 THR A O 1
ATOM 831 N N . ASP A 1 107 ? -5.222 -4.085 2.590 1.00 89.62 107 ASP A N 1
ATOM 832 C CA . ASP A 1 107 ? -5.898 -5.142 1.818 1.00 89.62 107 ASP A CA 1
ATOM 833 C C . ASP A 1 107 ? -4.985 -5.867 0.813 1.00 89.62 107 ASP A C 1
ATOM 835 O O . ASP A 1 107 ? -5.306 -6.976 0.387 1.00 89.62 107 ASP A O 1
ATOM 839 N N . HIS A 1 108 ? -3.891 -5.234 0.378 1.00 89.00 108 HIS A N 1
ATOM 840 C CA . HIS A 1 108 ? -2.966 -5.803 -0.609 1.00 89.00 108 HIS A CA 1
ATOM 841 C C . HIS A 1 108 ? -1.872 -6.680 0.005 1.00 89.00 108 HIS A C 1
ATOM 843 O O . HIS A 1 108 ? -1.044 -7.225 -0.724 1.00 89.00 108 HIS A O 1
ATOM 849 N N . PHE A 1 109 ? -1.858 -6.817 1.329 1.00 86.62 109 PHE A N 1
ATOM 850 C CA . PHE A 1 109 ? -0.831 -7.539 2.061 1.00 86.62 109 PHE A CA 1
ATOM 851 C C . PHE A 1 109 ? -1.444 -8.697 2.842 1.00 86.62 109 PHE A C 1
ATOM 853 O O . PHE A 1 109 ? -2.589 -8.641 3.285 1.00 86.62 109 PHE A O 1
ATOM 860 N N . SER A 1 110 ? -0.662 -9.761 3.013 1.00 83.31 110 SER A N 1
ATOM 861 C CA . SER A 1 110 ? -1.026 -10.858 3.908 1.00 83.31 110 SER A CA 1
ATOM 862 C C . SER A 1 110 ? -0.910 -10.410 5.367 1.00 83.31 110 SER A C 1
ATOM 864 O O . SER A 1 110 ? -0.071 -9.574 5.701 1.00 83.31 110 SER A O 1
ATOM 866 N N . GLU A 1 111 ? -1.688 -11.028 6.259 1.00 77.62 111 GLU A N 1
ATOM 867 C CA . GLU A 1 111 ? -1.581 -10.832 7.717 1.00 77.62 111 GLU A CA 1
ATOM 868 C C . GLU A 1 111 ? -0.166 -11.091 8.229 1.00 77.62 111 GLU A C 1
ATOM 870 O O . GLU A 1 111 ? 0.293 -10.456 9.173 1.00 77.62 111 GLU A O 1
ATOM 875 N N . GLU A 1 112 ? 0.535 -12.022 7.586 1.00 79.25 112 GLU A N 1
ATOM 876 C CA . GLU A 1 112 ? 1.895 -12.418 7.939 1.00 79.25 112 GLU A CA 1
ATOM 877 C C . GLU A 1 112 ? 2.912 -11.293 7.737 1.00 79.25 112 GLU A C 1
ATOM 879 O O . GLU A 1 112 ? 3.973 -11.324 8.347 1.00 79.25 112 GLU A O 1
ATOM 884 N N . CYS A 1 113 ? 2.583 -10.278 6.933 1.00 78.44 113 CYS A N 1
ATOM 885 C CA . CYS A 1 113 ? 3.424 -9.097 6.758 1.00 78.44 113 CYS A CA 1
ATOM 886 C C . CYS A 1 113 ? 3.398 -8.151 7.972 1.00 78.44 113 CYS A C 1
ATOM 888 O O . CYS A 1 113 ? 4.213 -7.233 8.023 1.00 78.44 113 CYS A O 1
ATOM 890 N N . PHE A 1 114 ? 2.472 -8.354 8.917 1.00 75.00 114 PHE A N 1
ATOM 891 C CA . PHE A 1 114 ? 2.248 -7.486 10.081 1.00 75.00 114 PHE A CA 1
ATOM 892 C C . PHE A 1 114 ? 2.433 -8.202 11.429 1.00 75.00 114 PHE A C 1
ATOM 894 O O . PHE A 1 114 ? 2.070 -7.641 12.464 1.00 75.00 114 PHE A O 1
ATOM 901 N N . ARG A 1 115 ? 2.947 -9.438 11.419 1.00 66.56 115 ARG A N 1
ATOM 902 C CA . ARG A 1 115 ? 3.356 -10.179 12.623 1.00 66.56 115 ARG A CA 1
ATOM 903 C C . ARG A 1 115 ? 4.803 -9.871 12.979 1.00 66.56 115 ARG A C 1
ATOM 905 O O . ARG A 1 115 ? 5.080 -9.822 14.195 1.00 66.56 115 ARG A O 1
#

pLDDT: mean 70.5, std 16.36, range [33.62, 90.62]

Solvent-accessible surface area (backbone atoms only — not comparable to full-atom values): 7283 Å² total; per-residue (Å²): 133,86,74,80,78,68,81,77,70,77,67,98,67,84,76,53,69,48,77,45,75,46,90,91,77,28,38,47,40,28,62,51,81,70,92,48,97,84,56,78,80,54,89,44,61,65,93,55,70,47,55,16,71,79,78,63,46,77,38,53,69,20,38,50,59,41,62,46,55,87,51,66,66,60,28,50,54,51,34,53,76,69,67,49,50,69,67,66,68,65,49,49,59,87,85,76,35,59,63,60,75,38,40,31,52,40,54,83,51,63,74,77,81,76,113

InterPro domains:
  IPR006612 THAP-type zinc finger [PS50950] (48-115)

Radius of gyration: 15.15 Å; Cα contacts (8 Å, |Δi|>4): 141; chains: 1; bounding box: 32×32×45 Å

Mean predicted aligned error: 11.13 Å

Secondary structure (DSSP, 8-state):
------TT---SS---EEEEE-TTS-EEEEEPPPSSTTSPPPTT--SS-EE-TTT-PEEPTTB-EEPPPSSHHHHHHHHHHTT--HHHHH--GGG---GGG--EEGGGS-GGGG-